Protein AF-A0A7V9R0N2-F1 (afdb_monomer_lite)

Foldseek 3Di:
DPQQFDWDDDPNDIEGDGFDDADFDAQAQLVVLLVVQLVVVCVVVVQDDPPPPPDDPNPPPSDQPPDNVSVRLSRRRSSQQSRCCRNDPHNDTDDPVRGPPCPSVPD

Secondary structure (DSSP, 8-state):
-GGG-EEEEETTEEEEEPPPP---S--TTHHHHHHHHHHHHHHHTT-S--SSS-PPP--TT-PPP-SHHHHHHHHHHHHHHHHHHHTSSSS-PPPGGGS-TT-S---

pLDDT: mean 86.99, std 13.68, range [49.41, 97.75]

Radius of gyration: 14.38 Å; chains: 1; bounding box: 29×38×33 Å

Sequence (107 aa):
RGGEGATAYAEGVRLDVPAPPTAVIDTVGAGDALMAGLLAVLFEWGLTRDPHAGGPPIRSHSRVPATAERLGTLLEAGMLVAAETVARRGANPPTLDELPQDWPDLS

Structure (mmCIF, N/CA/C/O backbone):
data_AF-A0A7V9R0N2-F1
#
_entry.id   AF-A0A7V9R0N2-F1
#
loop_
_atom_site.group_PDB
_atom_site.id
_atom_site.type_symbol
_atom_site.label_atom_id
_atom_site.label_alt_id
_atom_site.label_comp_id
_atom_site.label_asym_id
_atom_site.label_entity_id
_atom_site.label_seq_id
_atom_site.pdbx_PDB_ins_code
_atom_site.Cartn_x
_atom_site.Cartn_y
_atom_site.Cartn_z
_atom_site.occupancy
_atom_site.B_iso_or_equiv
_atom_site.auth_seq_id
_atom_site.auth_comp_id
_atom_site.auth_asym_id
_atom_site.auth_atom_id
_atom_site.pdbx_PDB_model_num
ATOM 1 N N . ARG A 1 1 ? 3.637 -8.716 3.828 1.00 86.19 1 ARG A N 1
ATOM 2 C CA . ARG A 1 1 ? 3.561 -10.185 3.650 1.00 86.19 1 ARG A CA 1
ATOM 3 C C . ARG A 1 1 ? 3.779 -10.545 2.175 1.00 86.19 1 ARG A C 1
ATOM 5 O O . ARG A 1 1 ? 3.043 -11.354 1.631 1.00 86.19 1 ARG A O 1
ATOM 12 N N . GLY A 1 2 ? 4.805 -9.971 1.526 1.00 89.62 2 GLY A N 1
ATOM 13 C CA . GLY A 1 2 ? 5.081 -10.201 0.099 1.00 89.62 2 GLY A CA 1
ATOM 14 C C . GLY A 1 2 ? 3.818 -10.170 -0.770 1.00 89.62 2 GLY A C 1
ATOM 15 O O . GLY A 1 2 ? 2.944 -9.333 -0.558 1.00 89.62 2 GLY A O 1
ATOM 16 N N . GLY A 1 3 ? 3.698 -11.142 -1.676 1.00 91.31 3 GLY A N 1
ATOM 17 C CA . GLY A 1 3 ? 2.532 -11.310 -2.550 1.00 91.31 3 GLY A CA 1
ATOM 18 C C . GLY A 1 3 ? 1.225 -11.730 -1.861 1.00 91.31 3 GLY A C 1
ATOM 19 O O . GLY A 1 3 ? 0.212 -11.837 -2.536 1.00 91.31 3 GLY A O 1
ATOM 20 N N . GLU A 1 4 ? 1.206 -11.959 -0.543 1.00 94.00 4 GLU A N 1
ATOM 21 C CA . GLU A 1 4 ? -0.042 -12.192 0.204 1.00 94.00 4 GLU A CA 1
ATOM 22 C C . GLU A 1 4 ? -0.712 -10.893 0.676 1.00 94.00 4 GLU A C 1
ATOM 24 O O . GLU A 1 4 ? -1.827 -10.932 1.192 1.00 94.00 4 GLU A O 1
ATOM 29 N N . GLY A 1 5 ? -0.032 -9.749 0.550 1.00 94.25 5 GLY A N 1
ATOM 30 C CA . GLY A 1 5 ? -0.525 -8.451 1.008 1.00 94.25 5 GLY A CA 1
ATOM 31 C C . GLY A 1 5 ? 0.116 -7.982 2.302 1.00 94.25 5 GLY A C 1
ATOM 32 O O . GLY A 1 5 ? 1.317 -8.173 2.534 1.00 94.25 5 GLY A O 1
ATOM 33 N N . ALA A 1 6 ? -0.663 -7.342 3.164 1.00 95.75 6 ALA A N 1
ATOM 34 C CA . ALA A 1 6 ? -0.177 -6.758 4.405 1.00 95.75 6 ALA A CA 1
ATOM 35 C C . ALA A 1 6 ? -1.257 -6.734 5.492 1.00 95.75 6 ALA A C 1
ATOM 37 O O . ALA A 1 6 ? -2.449 -6.861 5.227 1.00 95.75 6 ALA A O 1
ATOM 38 N N . THR A 1 7 ? -0.805 -6.600 6.737 1.00 95.81 7 THR A N 1
ATOM 39 C CA . THR A 1 7 ? -1.674 -6.552 7.912 1.00 95.81 7 THR A CA 1
ATOM 40 C C . THR A 1 7 ? -1.346 -5.297 8.707 1.00 95.81 7 THR A C 1
ATOM 42 O O . THR A 1 7 ? -0.183 -5.093 9.060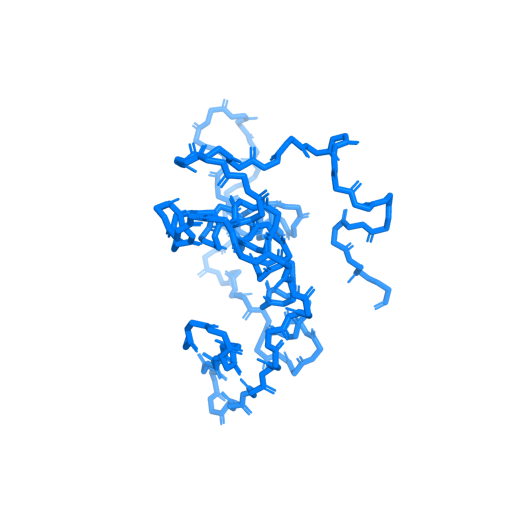 1.00 95.81 7 THR A O 1
ATOM 45 N N . ALA A 1 8 ? -2.352 -4.479 9.007 1.00 93.69 8 ALA A N 1
ATOM 46 C CA . ALA A 1 8 ? -2.236 -3.349 9.922 1.00 93.69 8 ALA A CA 1
ATOM 47 C C . ALA A 1 8 ? -2.765 -3.717 11.306 1.00 93.69 8 ALA A C 1
ATOM 49 O O . ALA A 1 8 ? -3.752 -4.444 11.445 1.00 93.69 8 ALA A O 1
ATOM 50 N N . TYR A 1 9 ? -2.114 -3.151 12.319 1.00 92.50 9 TYR A N 1
ATOM 51 C CA . TYR A 1 9 ? -2.517 -3.224 13.716 1.00 92.50 9 TYR A CA 1
ATOM 52 C C . TYR A 1 9 ? -2.508 -1.812 14.304 1.00 92.50 9 TYR A C 1
ATOM 54 O O . TYR A 1 9 ? -1.452 -1.182 14.350 1.00 92.50 9 TYR A O 1
ATOM 62 N N . ALA A 1 10 ? -3.655 -1.317 14.766 1.00 90.56 10 ALA A N 1
ATOM 63 C CA . ALA A 1 10 ? -3.744 -0.019 15.437 1.00 90.56 10 ALA A CA 1
ATOM 64 C C . ALA A 1 10 ? -4.924 0.018 16.413 1.00 90.56 10 ALA A C 1
ATOM 66 O O . ALA A 1 10 ? -6.016 -0.403 16.067 1.00 90.56 10 ALA A O 1
ATOM 67 N N . GLU A 1 11 ? -4.707 0.503 17.639 1.00 89.06 11 GLU A N 1
ATOM 68 C CA . GLU A 1 11 ? -5.748 0.677 18.676 1.00 89.06 11 GLU A CA 1
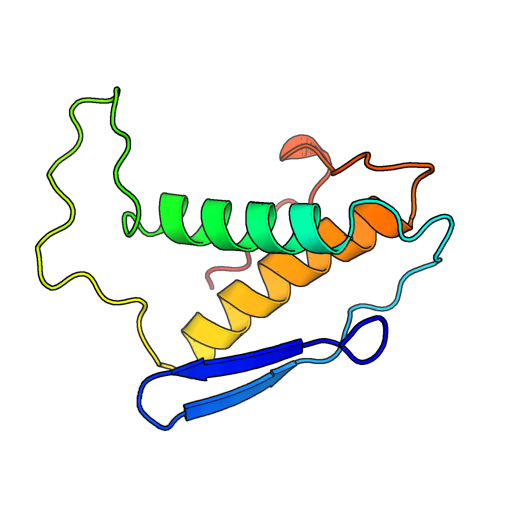ATOM 69 C C . GLU A 1 11 ? -6.708 -0.527 18.851 1.00 89.06 11 GLU A C 1
ATOM 71 O O . GLU A 1 11 ? -7.904 -0.370 19.072 1.00 89.06 11 GLU A O 1
ATOM 76 N N . GLY A 1 12 ? -6.181 -1.756 18.765 1.00 89.94 12 GLY A N 1
ATOM 77 C CA . GLY A 1 12 ? -6.967 -2.995 18.882 1.00 89.94 12 GLY A CA 1
ATOM 78 C C . GLY A 1 12 ? -7.649 -3.450 17.586 1.00 89.94 12 GLY A C 1
ATOM 79 O O . GLY A 1 12 ? -8.176 -4.560 17.537 1.00 89.94 12 GLY A O 1
ATOM 80 N N . VAL A 1 13 ? -7.587 -2.647 16.524 1.00 90.75 13 VAL A N 1
ATOM 81 C CA . VAL A 1 13 ? -8.003 -3.012 15.168 1.00 90.75 13 VAL A CA 1
ATOM 82 C C . VAL A 1 13 ? -6.902 -3.824 14.496 1.00 90.75 13 VAL A C 1
ATOM 84 O O . VAL A 1 13 ? -5.722 -3.469 14.546 1.00 90.75 13 VAL A O 1
ATOM 87 N N . ARG A 1 14 ? -7.311 -4.914 13.844 1.00 94.38 14 ARG A N 1
ATOM 88 C CA . ARG A 1 14 ? -6.504 -5.693 12.908 1.00 94.38 14 ARG A CA 1
ATOM 89 C C . ARG A 1 14 ? -7.195 -5.663 11.551 1.00 94.38 14 ARG A C 1
ATOM 91 O O . ARG A 1 14 ? -8.353 -6.061 11.463 1.00 94.38 14 ARG A O 1
ATOM 98 N N . LEU A 1 15 ? -6.470 -5.254 10.517 1.00 95.31 15 LEU A N 1
ATOM 99 C CA . LEU A 1 15 ? -6.955 -5.245 9.140 1.00 95.31 15 LEU A CA 1
ATOM 100 C C . LEU A 1 15 ? -5.976 -6.003 8.248 1.00 95.31 15 LEU A C 1
ATOM 102 O O . LEU A 1 15 ? -4.789 -5.694 8.240 1.00 95.31 15 LEU A O 1
ATOM 106 N N . ASP A 1 16 ? -6.478 -6.990 7.515 1.00 96.06 16 ASP A N 1
ATOM 107 C CA . ASP A 1 16 ? -5.729 -7.747 6.515 1.00 96.06 16 ASP A CA 1
ATOM 108 C C . ASP A 1 16 ? -6.156 -7.258 5.121 1.00 96.06 16 ASP A C 1
ATOM 110 O O . ASP A 1 16 ? -7.342 -7.304 4.802 1.00 96.06 16 ASP A O 1
ATOM 114 N N . VAL A 1 17 ? -5.207 -6.800 4.300 1.00 95.12 17 VAL A N 1
ATOM 115 C CA . VAL A 1 17 ? -5.462 -6.329 2.928 1.00 95.12 17 VAL A CA 1
ATOM 116 C C . VAL A 1 17 ? -4.619 -7.161 1.955 1.00 95.12 17 VAL A C 1
ATOM 118 O O . VAL A 1 17 ? -3.410 -7.298 2.180 1.00 95.12 17 VAL A O 1
ATOM 121 N N . PRO A 1 18 ? -5.218 -7.754 0.904 1.00 95.44 18 PRO A N 1
ATOM 122 C CA . PRO A 1 18 ? -4.482 -8.542 -0.080 1.00 95.44 18 PRO A CA 1
ATOM 123 C C . PRO A 1 18 ? -3.551 -7.660 -0.921 1.00 95.44 18 PRO A C 1
ATOM 125 O O . PRO A 1 18 ? -3.825 -6.483 -1.143 1.00 95.44 18 PRO A O 1
ATOM 128 N N . ALA A 1 19 ? -2.455 -8.237 -1.422 1.00 93.50 19 ALA A N 1
ATOM 129 C CA . ALA A 1 19 ? -1.612 -7.540 -2.389 1.00 93.50 19 ALA A CA 1
ATOM 130 C C . ALA A 1 19 ? -2.383 -7.353 -3.706 1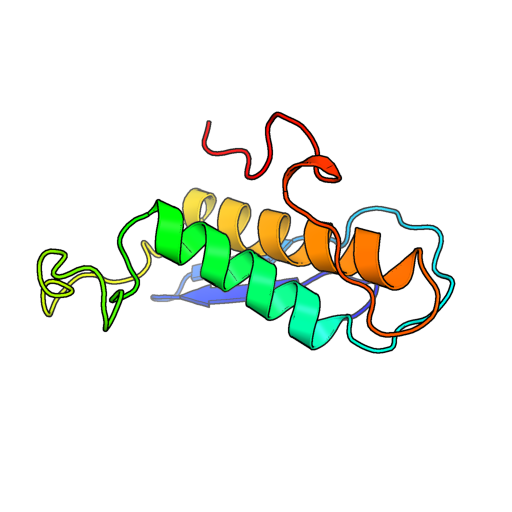.00 93.50 19 ALA A C 1
ATOM 132 O O . ALA A 1 19 ? -3.110 -8.268 -4.115 1.00 93.50 19 ALA A O 1
ATOM 133 N N . PRO A 1 20 ? -2.205 -6.220 -4.405 1.00 93.25 20 PRO A N 1
ATOM 134 C CA . PRO A 1 20 ? -2.727 -6.077 -5.754 1.00 93.25 20 PRO A CA 1
ATOM 135 C C . PRO A 1 20 ? -2.073 -7.119 -6.684 1.00 93.25 20 PRO A C 1
ATOM 137 O O . PRO A 1 20 ? -0.903 -7.469 -6.500 1.00 93.25 20 PRO A O 1
ATOM 140 N N . PRO A 1 21 ? -2.793 -7.633 -7.696 1.00 93.50 21 PRO A N 1
ATOM 141 C CA . PRO A 1 21 ? -2.195 -8.489 -8.713 1.00 93.50 21 PRO A CA 1
ATOM 142 C C . PRO A 1 21 ? -1.063 -7.754 -9.438 1.00 93.50 21 PRO A C 1
ATOM 144 O O . PRO A 1 21 ? -1.244 -6.634 -9.911 1.00 93.50 21 PRO A O 1
ATOM 147 N N . THR A 1 22 ? 0.114 -8.370 -9.542 1.00 94.31 22 THR A N 1
ATOM 148 C CA . THR A 1 22 ? 1.295 -7.719 -10.128 1.00 94.31 22 THR A CA 1
ATOM 149 C C . THR A 1 22 ? 2.152 -8.716 -10.891 1.00 94.31 22 THR A C 1
ATOM 151 O O . THR A 1 22 ? 2.429 -9.816 -10.410 1.00 94.31 22 THR A O 1
ATOM 154 N N . ALA A 1 23 ? 2.611 -8.325 -12.079 1.00 95.62 23 ALA A N 1
ATOM 155 C CA . ALA A 1 23 ? 3.614 -9.072 -12.827 1.00 95.62 23 ALA A CA 1
ATOM 156 C C . ALA A 1 23 ? 5.011 -8.783 -12.248 1.00 95.62 23 ALA A C 1
ATOM 158 O O . ALA A 1 23 ? 5.664 -7.820 -12.635 1.00 95.62 23 ALA A O 1
ATOM 159 N N . VAL A 1 24 ? 5.451 -9.602 -11.290 1.00 96.62 24 VAL A N 1
ATOM 160 C CA . VAL A 1 24 ? 6.722 -9.396 -10.575 1.00 96.62 24 VAL A CA 1
ATOM 161 C 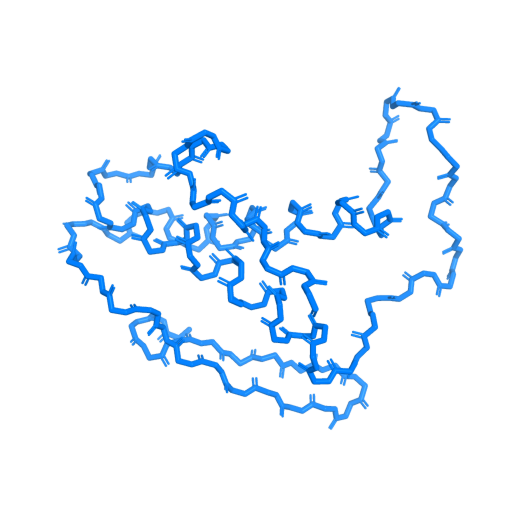C . VAL A 1 24 ? 7.927 -9.632 -11.495 1.00 96.62 24 VAL A C 1
ATOM 163 O O . VAL A 1 24 ? 8.084 -10.717 -12.057 1.00 96.62 24 VAL A O 1
ATOM 166 N N . ILE A 1 25 ? 8.799 -8.628 -11.601 1.00 97.50 25 ILE A N 1
ATOM 167 C CA . ILE A 1 25 ? 10.085 -8.659 -12.312 1.00 97.50 25 ILE A CA 1
ATOM 168 C C . ILE A 1 25 ? 11.260 -8.735 -11.326 1.00 97.50 25 ILE A C 1
ATOM 170 O O . ILE A 1 25 ? 12.176 -9.531 -11.533 1.00 97.50 25 ILE A O 1
ATOM 174 N N . ASP A 1 26 ? 11.250 -7.920 -10.270 1.00 96.25 26 ASP A N 1
ATOM 175 C CA . ASP A 1 26 ? 12.305 -7.835 -9.252 1.00 96.25 26 ASP A CA 1
ATOM 176 C C . ASP A 1 26 ? 11.683 -7.412 -7.915 1.00 96.25 26 ASP A C 1
ATOM 178 O O . ASP A 1 26 ? 10.775 -6.601 -7.894 1.00 96.25 26 ASP A O 1
ATOM 182 N N . THR A 1 27 ? 12.125 -7.947 -6.781 1.00 95.00 27 THR A N 1
ATOM 183 C CA . THR A 1 27 ? 11.561 -7.590 -5.464 1.00 95.00 27 THR A CA 1
ATOM 184 C C . THR A 1 27 ? 12.396 -6.564 -4.700 1.00 95.00 27 THR A C 1
ATOM 186 O O . THR A 1 27 ? 12.038 -6.179 -3.584 1.00 95.00 27 THR A O 1
ATOM 189 N N . VAL A 1 28 ? 13.543 -6.156 -5.246 1.00 97.31 28 VAL A N 1
ATOM 190 C CA . VAL A 1 28 ? 14.442 -5.195 -4.601 1.00 97.31 28 VAL A CA 1
ATOM 191 C C . VAL A 1 28 ? 13.733 -3.850 -4.412 1.00 97.31 28 VAL A C 1
ATOM 193 O O . VAL A 1 28 ? 13.175 -3.286 -5.343 1.00 97.31 28 VAL A O 1
ATOM 196 N N . GLY A 1 29 ? 13.754 -3.328 -3.183 1.00 95.75 29 GLY A N 1
ATOM 197 C CA . GLY A 1 29 ? 13.143 -2.038 -2.842 1.00 95.75 29 GLY A CA 1
ATOM 198 C C . GLY A 1 29 ? 11.635 -2.072 -2.572 1.00 95.75 29 GLY A C 1
ATOM 199 O O . GLY A 1 29 ? 11.081 -1.043 -2.204 1.00 95.75 29 GLY A O 1
ATOM 200 N N . ALA A 1 30 ? 10.962 -3.227 -2.666 1.00 96.00 30 ALA A N 1
ATOM 201 C CA . ALA A 1 30 ? 9.513 -3.325 -2.433 1.00 96.00 30 ALA A CA 1
ATOM 202 C C . ALA A 1 30 ? 9.082 -2.822 -1.042 1.00 96.00 30 ALA A C 1
ATOM 204 O O . ALA A 1 30 ? 8.052 -2.169 -0.896 1.00 96.00 30 ALA A O 1
ATOM 205 N N . GLY A 1 31 ? 9.875 -3.129 -0.010 1.00 95.56 31 GLY A N 1
ATOM 206 C CA . GLY A 1 31 ? 9.610 -2.681 1.359 1.00 95.56 31 GLY A CA 1
ATOM 207 C C . GLY A 1 31 ? 9.781 -1.172 1.529 1.00 95.56 31 GLY A C 1
ATOM 208 O O . GLY A 1 31 ? 8.939 -0.532 2.153 1.00 95.56 31 GLY A O 1
ATOM 209 N N . ASP A 1 32 ? 10.827 -0.599 0.932 1.00 96.94 32 ASP A N 1
ATOM 210 C CA . ASP A 1 32 ? 11.081 0.844 0.977 1.00 96.94 32 ASP A CA 1
ATOM 211 C C . ASP A 1 32 ? 10.008 1.616 0.205 1.00 96.94 32 ASP A C 1
ATOM 213 O O . ASP A 1 32 ? 9.505 2.623 0.692 1.00 96.94 32 ASP A O 1
ATOM 217 N N . ALA A 1 33 ? 9.591 1.094 -0.950 1.00 97.06 33 ALA A N 1
ATOM 218 C CA . ALA A 1 33 ? 8.483 1.615 -1.739 1.00 97.06 33 ALA A CA 1
ATOM 219 C C . ALA A 1 33 ? 7.153 1.579 -0.970 1.00 97.06 33 ALA A C 1
ATOM 221 O O . ALA A 1 33 ? 6.428 2.573 -0.942 1.00 97.06 33 ALA A O 1
ATOM 222 N N . LEU A 1 34 ? 6.866 0.471 -0.275 1.0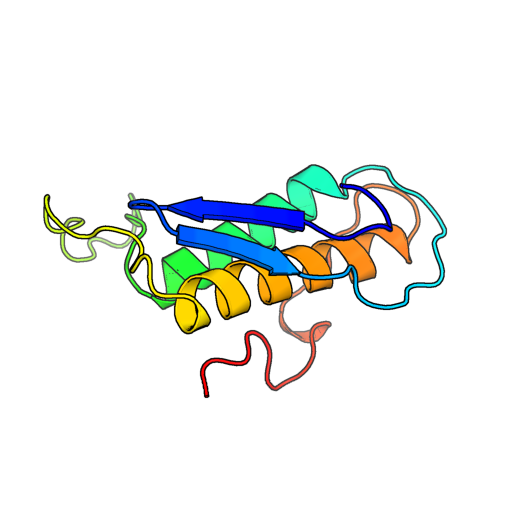0 96.75 34 LEU A N 1
ATOM 223 C CA . LEU A 1 34 ? 5.695 0.362 0.596 1.00 96.75 34 LEU A CA 1
ATOM 224 C C . LEU A 1 34 ? 5.714 1.424 1.698 1.00 96.75 34 LEU A C 1
ATOM 226 O O . LEU A 1 34 ? 4.711 2.098 1.931 1.00 96.75 34 LEU A O 1
ATOM 230 N N . MET A 1 35 ? 6.858 1.593 2.366 1.00 95.19 35 MET A N 1
ATOM 231 C CA . MET A 1 35 ? 7.022 2.614 3.400 1.00 95.19 35 MET A CA 1
ATOM 232 C C . MET A 1 35 ? 6.896 4.031 2.831 1.00 95.19 35 MET A C 1
ATOM 234 O O . MET A 1 35 ? 6.249 4.869 3.453 1.00 95.19 35 MET A O 1
ATOM 238 N N . ALA A 1 36 ? 7.462 4.299 1.654 1.00 94.56 36 ALA A N 1
ATOM 239 C CA . ALA A 1 36 ? 7.364 5.595 0.991 1.00 94.56 36 ALA A CA 1
ATOM 240 C C . ALA A 1 36 ? 5.909 5.947 0.650 1.00 94.56 36 ALA A C 1
ATOM 242 O O . ALA A 1 36 ? 5.471 7.051 0.963 1.00 94.56 36 ALA A O 1
ATOM 243 N N . GLY A 1 37 ? 5.139 5.000 0.101 1.00 94.81 37 GLY A N 1
ATOM 244 C CA . GLY A 1 37 ? 3.713 5.196 -0.170 1.00 94.81 37 GLY A CA 1
ATOM 245 C C . GLY A 1 37 ? 2.902 5.463 1.101 1.00 94.81 37 GLY A C 1
ATOM 246 O O . GLY A 1 37 ? 2.122 6.411 1.142 1.00 94.81 37 GLY A O 1
ATOM 247 N N . LEU A 1 38 ? 3.146 4.706 2.179 1.00 93.56 38 LEU A N 1
ATOM 248 C CA . LEU A 1 38 ? 2.517 4.957 3.484 1.00 93.56 38 LEU A CA 1
ATOM 249 C C . LEU A 1 38 ? 2.821 6.365 4.011 1.00 93.56 38 LEU A C 1
ATOM 251 O O . LEU A 1 38 ? 1.920 7.075 4.457 1.00 93.56 38 LEU A O 1
ATOM 255 N N . LEU A 1 39 ? 4.091 6.773 3.969 1.00 90.50 39 LEU A N 1
ATOM 256 C CA . LEU A 1 39 ? 4.519 8.087 4.440 1.00 90.50 39 LEU A CA 1
ATOM 257 C C . LEU A 1 39 ? 3.949 9.218 3.584 1.00 90.50 39 LEU A C 1
ATOM 259 O O . LEU A 1 39 ? 3.581 10.244 4.147 1.00 90.50 39 LEU A O 1
ATOM 263 N N . ALA A 1 40 ? 3.829 9.027 2.268 1.00 90.25 40 ALA A N 1
ATOM 264 C CA . ALA A 1 40 ? 3.203 9.995 1.374 1.00 90.25 40 ALA A CA 1
ATOM 265 C C . ALA A 1 40 ? 1.741 10.250 1.768 1.00 90.25 40 ALA A C 1
ATOM 267 O O . ALA A 1 40 ? 1.350 11.397 1.955 1.00 90.25 40 ALA A O 1
ATOM 268 N N . VAL A 1 41 ? 0.953 9.200 2.022 1.00 90.81 41 VAL A N 1
ATOM 269 C CA . VAL A 1 41 ? -0.441 9.364 2.478 1.00 90.81 41 VAL A CA 1
ATOM 270 C C . VAL A 1 41 ? -0.519 10.036 3.852 1.00 90.81 41 VAL A C 1
ATOM 272 O O . VAL A 1 41 ? -1.348 10.918 4.070 1.00 90.81 41 VAL A O 1
ATOM 275 N N . LEU A 1 42 ? 0.357 9.667 4.793 1.00 87.75 42 LEU A N 1
ATOM 276 C CA . LEU A 1 42 ? 0.415 10.334 6.099 1.00 87.75 42 LEU A CA 1
ATOM 277 C C . LEU A 1 42 ? 0.802 11.815 5.979 1.00 87.75 42 LEU A C 1
ATOM 279 O O . LEU A 1 42 ? 0.329 12.633 6.773 1.00 87.75 42 LEU A O 1
ATOM 283 N N . PHE A 1 43 ? 1.645 12.155 5.005 1.00 84.00 43 PHE A N 1
ATOM 284 C CA . PHE A 1 43 ? 2.009 13.529 4.687 1.00 84.00 43 PHE A CA 1
ATOM 285 C C . PHE A 1 43 ? 0.814 14.310 4.140 1.00 84.00 43 PHE A C 1
ATOM 287 O O . PHE A 1 43 ? 0.501 15.369 4.683 1.00 84.00 43 PHE A O 1
ATOM 294 N N . GLU A 1 44 ? 0.077 13.748 3.179 1.00 82.81 44 GLU A N 1
ATOM 295 C CA . GLU A 1 44 ? -1.166 14.333 2.649 1.00 82.81 44 GLU A CA 1
ATOM 296 C C . GLU A 1 44 ? -2.238 14.523 3.736 1.00 82.81 44 GLU A C 1
ATOM 298 O O . GLU A 1 44 ? -2.988 15.497 3.737 1.00 82.81 44 GLU A O 1
ATOM 303 N N . TRP A 1 45 ? -2.287 13.636 4.734 1.00 84.38 45 TRP A N 1
ATOM 304 C CA . TRP A 1 45 ? -3.186 13.776 5.887 1.00 84.38 45 TRP A CA 1
ATOM 305 C C . TRP A 1 45 ? -2.699 14.773 6.946 1.00 84.38 45 TRP A C 1
ATOM 307 O O . TRP A 1 45 ? -3.363 14.959 7.969 1.00 84.38 45 TRP A O 1
ATOM 317 N N . GLY A 1 46 ? -1.542 15.408 6.743 1.00 79.44 46 GLY A N 1
ATOM 318 C CA . GLY A 1 46 ? -0.953 16.346 7.698 1.00 79.44 46 GLY A CA 1
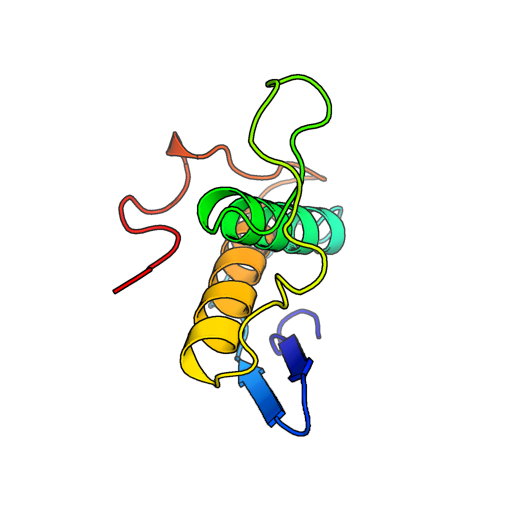ATOM 319 C C . GLY A 1 46 ? -0.506 15.685 9.008 1.00 79.44 46 GLY A C 1
ATOM 320 O O . GLY A 1 46 ? -0.430 16.347 10.044 1.00 79.44 46 GLY A O 1
ATOM 321 N N . LEU A 1 47 ? -0.234 14.376 8.986 1.00 80.00 47 LEU A N 1
ATOM 322 C CA . LEU A 1 47 ? 0.190 13.592 10.151 1.00 80.00 47 LEU A CA 1
ATOM 323 C C . LEU A 1 47 ? 1.714 13.481 10.277 1.00 80.00 47 LEU A C 1
ATOM 325 O O . LEU A 1 47 ? 2.217 12.971 11.279 1.00 80.00 47 LEU A O 1
ATOM 329 N N . THR A 1 48 ? 2.459 13.988 9.297 1.00 72.12 48 THR A N 1
ATOM 330 C CA . THR A 1 48 ? 3.920 14.098 9.347 1.00 72.12 48 THR A CA 1
ATOM 331 C C . THR A 1 48 ? 4.358 15.554 9.471 1.00 72.12 48 THR A C 1
ATOM 333 O O . THR A 1 48 ? 3.707 16.460 8.957 1.00 72.12 48 THR A O 1
ATOM 336 N N . ARG A 1 49 ? 5.498 15.792 10.124 1.00 67.38 49 ARG A N 1
ATOM 337 C CA . ARG A 1 49 ? 6.120 17.114 10.195 1.00 67.38 49 ARG A CA 1
ATOM 338 C C . ARG A 1 49 ? 6.969 17.294 8.950 1.00 67.38 49 ARG A C 1
ATOM 340 O O . ARG A 1 49 ? 7.906 16.522 8.771 1.00 67.38 49 ARG A O 1
ATOM 347 N N . ASP A 1 50 ? 6.735 18.352 8.187 1.00 61.78 50 ASP A N 1
ATOM 348 C CA . ASP A 1 50 ? 7.789 18.882 7.332 1.00 61.78 50 ASP A CA 1
ATOM 349 C C . ASP A 1 50 ? 8.770 19.676 8.221 1.00 61.78 50 ASP A C 1
ATOM 351 O O . ASP A 1 50 ? 8.390 20.696 8.811 1.00 61.78 50 ASP A O 1
ATOM 355 N N . PRO A 1 51 ? 10.017 19.208 8.411 1.00 55.53 51 PRO A N 1
ATOM 356 C CA . PRO A 1 51 ? 10.995 19.907 9.233 1.00 55.53 51 PRO A CA 1
ATOM 357 C C . PRO A 1 51 ? 11.451 21.251 8.640 1.00 55.53 51 PRO A C 1
ATOM 359 O O . PRO A 1 51 ? 12.039 22.043 9.378 1.00 55.53 51 PRO A O 1
ATOM 362 N N . HIS A 1 52 ? 11.180 21.508 7.357 1.00 59.06 52 HIS A N 1
ATOM 363 C CA . HIS A 1 52 ? 11.663 22.647 6.582 1.00 59.06 52 HIS A CA 1
ATOM 364 C C . HIS A 1 52 ? 10.555 23.593 6.088 1.00 59.06 52 HIS A C 1
ATOM 366 O O . HIS A 1 52 ? 10.837 24.775 5.908 1.00 59.06 52 HIS A O 1
ATOM 372 N N . ALA A 1 53 ? 9.305 23.145 5.926 1.00 59.84 53 ALA A N 1
ATOM 373 C CA . ALA A 1 53 ? 8.229 23.989 5.379 1.00 59.84 53 ALA A CA 1
ATOM 374 C C . ALA A 1 53 ? 7.559 24.953 6.376 1.00 59.84 53 ALA A C 1
ATOM 376 O O . ALA A 1 53 ? 6.610 25.643 6.011 1.00 59.84 53 ALA A O 1
ATOM 377 N N . GLY A 1 54 ? 7.997 25.020 7.639 1.00 52.78 54 GLY A N 1
ATOM 378 C CA . GLY A 1 54 ? 7.381 25.921 8.627 1.00 52.78 54 GLY A CA 1
ATOM 379 C C . GLY A 1 54 ? 5.887 25.652 8.874 1.00 52.78 54 GLY A C 1
ATOM 380 O O . GLY A 1 54 ? 5.190 26.510 9.416 1.00 52.78 54 GLY A O 1
ATOM 381 N N . GLY A 1 55 ? 5.395 24.474 8.471 1.00 54.06 55 GLY A N 1
ATOM 382 C CA . GLY A 1 55 ? 4.027 24.034 8.708 1.00 54.06 55 GLY A CA 1
ATOM 383 C C . GLY A 1 55 ? 3.719 23.939 10.207 1.00 54.06 55 GLY A C 1
ATOM 384 O O . GLY A 1 55 ? 4.641 23.850 11.029 1.00 54.06 55 GLY A O 1
ATOM 385 N N . PRO A 1 56 ? 2.431 23.976 10.596 1.00 50.12 56 PRO A N 1
ATOM 386 C CA . PRO A 1 56 ? 2.052 23.867 11.997 1.00 50.12 56 PRO A CA 1
ATOM 387 C C . PRO A 1 56 ? 2.651 22.585 12.600 1.00 50.12 56 PRO A C 1
ATOM 389 O O . PRO A 1 56 ? 2.729 21.564 11.913 1.00 50.12 56 PRO A O 1
ATOM 392 N N . PRO A 1 57 ? 3.098 22.611 13.870 1.00 55.22 57 PRO A N 1
ATOM 393 C CA . PRO A 1 57 ? 3.637 21.420 14.511 1.00 55.22 57 PRO A CA 1
ATOM 394 C C . PRO A 1 57 ? 2.612 20.286 14.424 1.00 55.22 57 PRO A C 1
ATOM 396 O O . PRO A 1 57 ? 1.413 20.545 14.569 1.00 55.22 57 PRO A O 1
ATOM 399 N N . ILE A 1 58 ? 3.081 19.038 14.256 1.00 57.56 58 ILE A N 1
ATOM 400 C CA . ILE A 1 58 ? 2.268 17.853 14.565 1.00 57.56 58 ILE A CA 1
ATOM 401 C C . ILE A 1 58 ? 1.623 18.155 15.916 1.00 57.56 58 ILE A C 1
ATOM 403 O O . ILE A 1 58 ? 2.333 18.320 16.915 1.00 57.56 58 ILE A O 1
ATOM 407 N N . ARG A 1 59 ? 0.289 18.302 15.964 1.00 54.53 59 ARG A N 1
ATOM 408 C CA . ARG A 1 59 ? -0.384 18.443 17.259 1.00 54.53 59 ARG A CA 1
ATOM 409 C C . ARG A 1 59 ? 0.030 17.201 18.026 1.00 54.53 59 ARG A C 1
ATOM 411 O O . ARG A 1 59 ? -0.077 16.117 17.463 1.00 54.53 59 ARG A O 1
ATOM 418 N N . SER A 1 60 ? 0.495 17.332 19.264 1.00 49.41 60 SER A N 1
ATOM 419 C CA . SER A 1 60 ? 1.033 16.222 20.075 1.00 49.41 60 SER A CA 1
ATOM 420 C C . SER A 1 60 ? 0.076 15.025 20.263 1.00 49.41 60 SER A C 1
ATOM 422 O O . SER A 1 60 ? 0.448 14.027 20.869 1.00 49.41 60 SER A O 1
ATOM 424 N N . HIS A 1 61 ? -1.138 15.117 19.712 1.00 52.22 61 HIS A N 1
ATOM 425 C CA . HIS A 1 61 ? -2.208 14.128 19.703 1.00 52.22 61 HIS A CA 1
ATOM 426 C C . HIS A 1 61 ? -2.643 13.695 18.284 1.00 52.22 61 HIS A C 1
ATOM 428 O O . HIS A 1 61 ? -3.672 13.040 18.152 1.00 52.22 61 HIS A O 1
ATOM 434 N N . SER A 1 62 ? -1.914 14.059 17.221 1.00 60.81 62 SER A N 1
ATOM 435 C CA . SER A 1 62 ? -2.234 13.640 15.845 1.00 60.81 62 SER A CA 1
ATOM 436 C C . SER A 1 62 ? -1.822 12.183 15.688 1.00 60.81 62 SER A C 1
ATOM 438 O O . SER A 1 62 ? -0.679 11.868 15.367 1.00 60.81 62 SER A O 1
ATOM 440 N N . ARG A 1 63 ? -2.736 11.284 16.033 1.00 69.12 63 ARG A N 1
ATOM 441 C CA . ARG A 1 63 ? -2.576 9.854 15.799 1.00 69.12 63 ARG A CA 1
ATOM 442 C C . ARG A 1 63 ? -3.062 9.535 14.399 1.00 69.12 63 ARG A C 1
ATOM 444 O O . ARG A 1 63 ? -4.005 10.158 13.915 1.00 69.12 63 ARG A O 1
ATOM 451 N N . VAL A 1 64 ? -2.443 8.534 13.783 1.00 72.06 64 VAL A N 1
ATOM 452 C CA . VAL A 1 64 ? -3.044 7.866 12.629 1.00 72.06 64 VAL A CA 1
ATOM 453 C C . VAL A 1 64 ? -4.430 7.384 13.059 1.00 72.06 64 VAL A C 1
ATOM 455 O O . VAL A 1 64 ? -4.507 6.656 14.053 1.00 72.06 64 VAL A O 1
ATOM 458 N N . PRO A 1 65 ? -5.517 7.805 12.389 1.00 73.00 65 PRO A N 1
ATOM 459 C CA . PRO A 1 65 ? -6.840 7.304 12.713 1.00 73.00 65 PRO A CA 1
ATOM 460 C C . PRO A 1 65 ? -6.844 5.780 12.582 1.00 73.00 65 PRO A C 1
ATOM 462 O O . PRO A 1 65 ? -6.529 5.246 11.522 1.00 73.00 65 PRO A O 1
ATOM 465 N N . ALA A 1 66 ? -7.193 5.081 13.659 1.00 81.69 66 ALA A N 1
ATOM 466 C CA . ALA A 1 66 ? -7.181 3.621 13.702 1.00 81.69 66 ALA A CA 1
ATOM 467 C C . ALA A 1 66 ? -8.464 2.989 13.132 1.00 81.69 66 ALA A C 1
ATOM 469 O O . ALA A 1 66 ? -8.780 1.845 13.451 1.00 81.69 66 ALA A O 1
ATOM 470 N N . THR A 1 67 ? -9.231 3.720 12.317 1.00 90.00 67 THR A N 1
ATOM 471 C CA . THR A 1 67 ? -10.428 3.158 11.679 1.00 90.00 67 THR A CA 1
ATOM 472 C C . THR A 1 67 ? -10.021 2.195 10.567 1.00 90.00 67 THR A C 1
ATOM 474 O O . THR A 1 67 ? -8.966 2.358 9.951 1.00 90.00 67 THR A O 1
ATOM 477 N N . ALA A 1 68 ? -10.849 1.182 10.306 1.00 90.75 68 ALA A N 1
ATOM 478 C CA . ALA A 1 68 ? -10.565 0.193 9.270 1.00 90.75 68 ALA A CA 1
ATOM 479 C C . ALA A 1 68 ? -10.406 0.852 7.891 1.00 90.75 68 ALA A C 1
ATOM 481 O O . ALA A 1 68 ? -9.513 0.481 7.142 1.00 90.75 68 ALA A O 1
ATOM 482 N N . GLU A 1 69 ? -11.201 1.879 7.598 1.00 91.12 69 GLU A N 1
ATOM 483 C CA . GLU A 1 69 ? -11.151 2.631 6.344 1.00 91.12 69 GLU A CA 1
ATOM 484 C C . GLU A 1 69 ? -9.797 3.330 6.181 1.00 91.12 69 GLU A C 1
ATOM 486 O O . GLU A 1 69 ? -9.105 3.133 5.190 1.00 91.12 69 GLU A O 1
ATOM 491 N N . ARG A 1 70 ? -9.350 4.077 7.200 1.00 91.19 70 ARG A N 1
ATOM 492 C CA . ARG A 1 70 ? -8.081 4.821 7.146 1.00 91.19 70 ARG A CA 1
ATOM 493 C C . ARG A 1 70 ? -6.871 3.888 7.116 1.00 91.19 70 ARG A C 1
ATOM 495 O O . ARG A 1 70 ? -5.910 4.140 6.394 1.00 91.19 70 ARG A O 1
ATOM 502 N N . LEU A 1 71 ? -6.905 2.795 7.873 1.00 92.81 71 LEU A N 1
ATOM 503 C CA . LEU A 1 71 ? -5.855 1.777 7.805 1.00 92.81 71 LEU A CA 1
ATOM 504 C C . LEU A 1 71 ? -5.836 1.075 6.440 1.00 92.81 71 LEU A C 1
ATOM 506 O O . LEU A 1 71 ? -4.752 0.765 5.948 1.00 92.81 71 LEU A O 1
ATOM 510 N N . GLY A 1 72 ? -7.009 0.860 5.839 1.00 94.19 72 GLY A N 1
ATOM 511 C CA . GLY A 1 72 ? -7.178 0.314 4.495 1.00 94.19 72 GLY A CA 1
ATOM 512 C C . GLY A 1 72 ? -6.518 1.203 3.453 1.00 94.19 72 GLY A C 1
ATOM 513 O O . GLY A 1 72 ? -5.563 0.765 2.819 1.00 94.19 72 GLY A O 1
ATOM 514 N N . THR A 1 73 ? -6.911 2.478 3.386 1.00 93.56 73 THR A N 1
ATOM 515 C CA . THR A 1 73 ? -6.327 3.460 2.462 1.00 93.56 73 THR A CA 1
ATOM 516 C C . THR A 1 73 ? -4.803 3.534 2.579 1.00 93.56 73 THR A C 1
ATOM 518 O O . THR A 1 73 ? -4.102 3.558 1.570 1.00 93.56 73 THR A O 1
ATOM 521 N N . LEU A 1 74 ? -4.257 3.531 3.804 1.00 93.50 74 LEU A N 1
ATOM 522 C CA . LEU A 1 74 ? -2.807 3.527 4.017 1.00 93.50 74 LEU A CA 1
ATOM 523 C C . LEU A 1 74 ? -2.147 2.278 3.420 1.00 93.50 74 LEU A C 1
ATOM 525 O O . LEU A 1 74 ? -1.194 2.383 2.645 1.00 93.50 74 LEU A O 1
ATOM 529 N N . LEU A 1 75 ? -2.641 1.096 3.793 1.00 95.12 75 LEU A N 1
ATOM 530 C CA . LEU A 1 75 ? -2.093 -0.178 3.331 1.00 95.12 75 LEU A CA 1
ATOM 531 C C . LEU A 1 75 ? -2.180 -0.317 1.813 1.00 95.12 75 LEU A C 1
ATOM 533 O O . LEU A 1 75 ? -1.196 -0.706 1.189 1.00 95.12 75 LEU A O 1
ATOM 537 N N . GLU A 1 76 ? -3.330 0.003 1.228 1.00 95.50 76 GLU A N 1
ATOM 538 C CA . GLU A 1 76 ? -3.571 -0.068 -0.213 1.00 95.50 76 GLU A CA 1
ATOM 539 C C . GLU A 1 76 ? -2.644 0.881 -0.969 1.00 95.50 76 GLU A C 1
ATOM 541 O O . GLU A 1 76 ? -1.975 0.459 -1.915 1.00 95.50 76 GLU A O 1
ATOM 546 N N . ALA A 1 77 ? -2.502 2.122 -0.494 1.00 95.75 77 ALA A N 1
ATOM 547 C CA . ALA A 1 77 ? -1.616 3.094 -1.113 1.00 95.75 77 ALA A CA 1
ATOM 548 C C . ALA A 1 77 ? -0.153 2.633 -1.102 1.00 95.75 77 ALA A C 1
ATOM 550 O O . ALA A 1 77 ? 0.503 2.647 -2.144 1.00 95.75 77 ALA A O 1
ATOM 551 N N . GLY A 1 78 ? 0.351 2.172 0.049 1.00 96.69 78 GLY A N 1
ATOM 552 C CA . GLY A 1 78 ? 1.710 1.638 0.161 1.00 96.69 78 GLY A CA 1
ATOM 553 C C . GLY A 1 78 ? 1.927 0.391 -0.699 1.00 96.69 78 GLY A C 1
ATOM 554 O O . GLY A 1 78 ? 2.944 0.267 -1.383 1.00 96.69 78 GLY A O 1
ATOM 555 N N . MET A 1 79 ? 0.965 -0.531 -0.713 1.00 96.88 79 MET A N 1
ATOM 556 C CA . MET A 1 79 ? 1.066 -1.743 -1.525 1.00 96.88 79 MET A CA 1
ATOM 557 C C . MET A 1 79 ? 1.041 -1.456 -3.023 1.00 96.88 79 MET A C 1
ATOM 559 O O . MET A 1 79 ? 1.731 -2.160 -3.754 1.00 96.88 79 MET A O 1
ATOM 563 N N . LEU A 1 80 ? 0.323 -0.430 -3.483 1.00 96.56 80 LEU A N 1
ATOM 564 C CA . LEU A 1 80 ? 0.336 -0.051 -4.894 1.00 96.56 80 LEU A CA 1
ATOM 565 C C . LEU A 1 80 ? 1.708 0.478 -5.335 1.00 96.56 80 LEU A C 1
ATOM 567 O O . LEU A 1 80 ? 2.223 0.061 -6.368 1.00 96.56 80 LEU A O 1
ATOM 571 N N . VAL A 1 81 ? 2.357 1.315 -4.520 1.00 97.75 81 VAL A N 1
ATOM 572 C CA . VAL A 1 81 ? 3.724 1.793 -4.808 1.00 97.75 81 VAL A CA 1
ATOM 573 C C . VAL A 1 81 ? 4.712 0.620 -4.831 1.00 97.75 81 VAL A C 1
ATOM 575 O O . VAL A 1 81 ? 5.580 0.539 -5.705 1.00 97.75 81 VAL A O 1
ATOM 578 N N . ALA A 1 82 ? 4.564 -0.336 -3.907 1.00 97.50 82 ALA A N 1
ATOM 579 C CA . ALA A 1 82 ? 5.372 -1.553 -3.892 1.00 97.50 82 ALA A CA 1
ATOM 580 C C . ALA A 1 82 ? 5.120 -2.438 -5.122 1.00 97.50 82 ALA A C 1
ATOM 582 O O . ALA A 1 82 ? 6.074 -2.958 -5.693 1.00 97.50 82 ALA A O 1
ATOM 583 N N . ALA A 1 83 ? 3.866 -2.580 -5.548 1.00 96.88 83 ALA A N 1
ATOM 584 C CA . ALA A 1 83 ? 3.474 -3.322 -6.741 1.00 96.88 83 ALA A CA 1
ATOM 585 C C . ALA A 1 83 ? 4.120 -2.749 -8.009 1.00 96.88 83 ALA A C 1
ATOM 587 O O . ALA A 1 83 ? 4.779 -3.470 -8.756 1.00 96.88 83 ALA A O 1
ATOM 588 N N . GLU A 1 84 ? 4.028 -1.435 -8.199 1.00 97.06 84 GLU A N 1
ATOM 589 C CA . GLU A 1 84 ? 4.679 -0.745 -9.314 1.00 97.06 84 GLU A CA 1
ATOM 590 C C . GLU A 1 84 ? 6.203 -0.898 -9.283 1.00 97.06 84 GLU A C 1
ATOM 592 O O . GLU A 1 84 ? 6.834 -1.102 -10.321 1.00 97.06 84 GLU A O 1
ATOM 597 N N . THR A 1 85 ? 6.799 -0.871 -8.088 1.00 97.62 85 THR A N 1
ATOM 598 C CA . THR A 1 85 ? 8.242 -1.089 -7.914 1.00 97.62 85 THR A CA 1
ATOM 599 C C . THR A 1 85 ? 8.638 -2.496 -8.338 1.00 97.62 85 THR A C 1
ATOM 601 O O . THR A 1 85 ? 9.586 -2.660 -9.104 1.00 97.62 85 THR A O 1
ATOM 604 N N . VAL A 1 86 ? 7.905 -3.521 -7.884 1.00 97.69 86 VAL A N 1
ATOM 605 C CA . VAL A 1 86 ? 8.278 -4.905 -8.197 1.00 97.69 86 VAL A CA 1
ATOM 606 C C . VAL A 1 86 ? 7.994 -5.308 -9.639 1.00 97.69 86 VAL A C 1
ATOM 608 O O . VAL A 1 86 ? 8.534 -6.304 -10.120 1.00 97.69 86 VAL A O 1
ATOM 611 N N . ALA A 1 87 ? 7.181 -4.530 -10.355 1.00 97.06 87 ALA A N 1
ATOM 612 C CA . ALA A 1 87 ? 6.963 -4.661 -11.792 1.00 97.06 87 ALA A CA 1
ATOM 613 C C . ALA A 1 87 ? 8.111 -4.069 -12.638 1.00 97.06 87 ALA A C 1
ATOM 615 O O . ALA A 1 87 ? 8.038 -4.072 -13.868 1.00 97.06 87 ALA A O 1
ATOM 616 N N . ARG A 1 88 ? 9.180 -3.560 -12.010 1.00 96.81 88 ARG A N 1
ATOM 617 C CA . ARG A 1 88 ? 10.344 -2.930 -12.652 1.00 96.81 88 ARG A CA 1
ATOM 618 C C . ARG A 1 88 ? 11.631 -3.604 -12.164 1.00 96.81 88 ARG A C 1
ATOM 620 O O . ARG A 1 88 ? 11.623 -4.381 -11.220 1.00 96.81 88 ARG A O 1
ATOM 627 N N . ARG A 1 89 ? 12.756 -3.362 -12.844 1.00 96.38 89 ARG A N 1
ATOM 628 C CA . ARG A 1 89 ? 14.068 -3.881 -12.410 1.00 96.38 89 ARG A CA 1
ATOM 629 C C . ARG A 1 89 ? 14.677 -2.972 -11.341 1.00 96.38 89 ARG A C 1
ATOM 631 O O . ARG A 1 89 ? 14.752 -1.764 -11.561 1.00 96.38 89 ARG A O 1
ATOM 638 N N . GLY A 1 90 ? 15.210 -3.565 -10.272 1.00 95.44 90 GLY A N 1
ATOM 639 C CA . GLY A 1 90 ? 15.840 -2.855 -9.159 1.00 95.44 90 GLY A CA 1
ATOM 640 C C . GLY A 1 90 ? 14.866 -2.038 -8.301 1.00 95.44 90 GLY A C 1
ATOM 641 O O . GLY A 1 90 ? 13.657 -2.053 -8.512 1.00 95.44 90 GLY A O 1
ATOM 642 N N . ALA A 1 91 ? 15.416 -1.283 -7.344 1.00 95.50 91 ALA A N 1
ATOM 643 C CA . ALA A 1 91 ? 14.656 -0.349 -6.511 1.00 95.50 91 ALA A CA 1
ATOM 644 C C . ALA A 1 91 ? 14.271 0.907 -7.314 1.00 95.50 91 ALA A C 1
ATOM 646 O O . ALA A 1 91 ? 14.930 1.942 -7.219 1.00 95.50 91 ALA A O 1
ATOM 647 N N . ASN A 1 92 ? 13.228 0.787 -8.135 1.00 96.00 92 ASN A N 1
ATOM 648 C CA . ASN A 1 92 ? 12.734 1.845 -9.013 1.00 96.00 92 ASN A CA 1
ATOM 649 C C . ASN A 1 92 ? 11.257 2.171 -8.708 1.00 96.00 92 ASN A C 1
ATOM 651 O O . ASN A 1 92 ? 10.377 1.715 -9.443 1.00 96.00 92 ASN A O 1
ATOM 655 N N . PRO A 1 93 ? 10.968 2.892 -7.607 1.00 95.00 93 PRO A N 1
ATOM 656 C CA . PRO A 1 93 ? 9.599 3.249 -7.247 1.00 95.00 93 PRO A CA 1
ATOM 657 C C . PRO A 1 93 ? 8.971 4.214 -8.261 1.00 95.00 93 PRO A C 1
ATOM 659 O O . PRO A 1 93 ? 9.698 4.985 -8.894 1.00 95.00 93 PRO A O 1
ATOM 662 N N . PRO A 1 94 ? 7.634 4.190 -8.421 1.00 96.69 94 PRO A N 1
ATOM 663 C CA . PRO A 1 94 ? 6.946 5.105 -9.318 1.00 96.69 94 PRO A CA 1
ATOM 664 C C . PRO A 1 94 ? 7.027 6.556 -8.834 1.00 96.69 94 PRO A C 1
ATOM 666 O O . PRO A 1 94 ? 7.100 6.828 -7.632 1.00 96.69 94 PRO A O 1
ATOM 669 N N . THR A 1 95 ? 6.963 7.497 -9.775 1.00 94.69 95 THR A N 1
ATOM 670 C CA . THR A 1 95 ? 6.630 8.895 -9.463 1.00 94.69 95 THR A CA 1
ATOM 671 C C . THR A 1 95 ? 5.119 9.054 -9.255 1.00 94.69 95 THR A C 1
ATOM 673 O O . THR A 1 95 ? 4.343 8.155 -9.574 1.00 94.69 95 THR A O 1
ATOM 676 N N . LEU A 1 96 ? 4.677 10.211 -8.746 1.00 91.25 96 LEU A N 1
ATOM 677 C CA . LEU A 1 96 ? 3.243 10.499 -8.595 1.00 91.25 96 LEU A CA 1
ATOM 678 C C . LEU A 1 96 ? 2.489 10.451 -9.934 1.00 91.25 96 LEU A C 1
ATOM 680 O O . LEU A 1 96 ? 1.384 9.927 -9.982 1.00 91.25 96 LEU A O 1
ATOM 684 N N . ASP A 1 97 ? 3.102 10.928 -11.021 1.00 94.88 97 ASP A N 1
ATOM 685 C CA . ASP A 1 97 ? 2.491 10.925 -12.360 1.00 94.88 97 ASP A CA 1
ATOM 686 C C . ASP A 1 97 ? 2.375 9.514 -12.968 1.00 94.88 97 ASP A C 1
ATOM 688 O O . ASP A 1 97 ? 1.638 9.306 -13.931 1.00 94.88 97 ASP A O 1
ATOM 692 N N . GLU A 1 98 ? 3.122 8.546 -12.431 1.00 95.00 98 GLU A N 1
ATOM 693 C CA . GLU A 1 98 ? 3.081 7.142 -12.848 1.00 95.00 98 GLU A CA 1
ATOM 694 C C . GLU A 1 98 ? 2.077 6.311 -12.038 1.00 95.00 98 GLU A C 1
ATOM 696 O O . GLU A 1 98 ? 1.822 5.158 -12.388 1.00 95.00 98 GLU A O 1
ATOM 701 N N . LEU A 1 99 ? 1.518 6.870 -10.963 1.00 94.38 99 LEU A N 1
ATOM 702 C CA . LEU A 1 99 ? 0.467 6.236 -10.174 1.00 94.38 99 LEU A CA 1
ATOM 703 C C . LEU A 1 99 ? -0.916 6.532 -10.782 1.00 94.38 99 LEU A C 1
ATOM 705 O O . LEU A 1 99 ? -1.073 7.483 -11.555 1.00 94.38 99 LEU A O 1
ATOM 709 N N . PRO A 1 100 ? -1.944 5.723 -10.462 1.00 92.81 100 PRO A N 1
ATOM 710 C CA . PRO A 1 100 ? -3.315 6.034 -10.851 1.00 92.81 100 PRO A CA 1
ATOM 711 C C . PRO A 1 100 ? -3.732 7.440 -10.407 1.00 92.81 100 PRO A C 1
ATOM 713 O O . PRO A 1 100 ? -3.325 7.918 -9.354 1.00 92.81 100 PRO A O 1
ATOM 716 N N . GLN A 1 101 ? -4.550 8.112 -11.217 1.00 88.94 101 GLN A N 1
ATOM 717 C CA . GLN A 1 101 ? -4.963 9.504 -10.969 1.00 88.94 101 GLN A CA 1
ATOM 718 C C . GLN A 1 101 ? -5.774 9.681 -9.680 1.00 88.94 101 GLN A C 1
ATOM 720 O O . GLN A 1 101 ? -5.827 10.774 -9.125 1.00 88.94 101 GLN A O 1
ATOM 725 N N . ASP A 1 102 ? -6.423 8.617 -9.229 1.00 89.38 102 ASP A N 1
ATOM 726 C CA . ASP A 1 102 ? -7.167 8.528 -7.982 1.00 89.38 102 ASP A CA 1
ATOM 727 C C . ASP A 1 102 ? -6.299 8.055 -6.812 1.00 89.38 102 ASP A C 1
ATOM 729 O O . ASP A 1 102 ? -6.834 7.813 -5.740 1.00 89.38 102 ASP A O 1
ATOM 733 N N . TRP A 1 103 ? -4.979 7.920 -6.979 1.00 91.81 103 TRP A N 1
ATOM 734 C CA . TRP A 1 103 ? -4.089 7.490 -5.907 1.00 91.81 103 TRP A CA 1
ATOM 735 C C . TRP A 1 103 ? -3.650 8.652 -4.992 1.00 91.81 103 TRP A C 1
ATOM 737 O O . TRP A 1 103 ? -3.209 9.692 -5.488 1.00 91.81 103 TRP A O 1
ATOM 747 N N . PRO A 1 104 ? -3.638 8.453 -3.658 1.00 86.19 104 PRO A N 1
ATOM 748 C CA . PRO A 1 104 ? -4.341 7.383 -2.949 1.00 86.19 104 PRO A CA 1
ATOM 749 C C . PRO A 1 104 ? -5.856 7.610 -3.022 1.00 86.19 104 PRO A C 1
ATOM 751 O O . PRO A 1 104 ? -6.301 8.756 -2.958 1.00 86.19 104 PRO A O 1
ATOM 754 N N . ASP A 1 105 ? -6.646 6.537 -3.097 1.00 81.94 105 ASP A N 1
ATOM 755 C CA . ASP A 1 105 ? -8.103 6.683 -3.061 1.00 81.94 105 ASP A CA 1
ATOM 756 C C . ASP A 1 105 ? -8.513 7.114 -1.646 1.00 81.94 105 ASP A C 1
ATOM 758 O O . ASP A 1 105 ? -8.456 6.338 -0.688 1.00 81.94 105 ASP A O 1
ATOM 762 N N . LEU A 1 106 ? -8.823 8.406 -1.502 1.00 71.00 106 LEU A N 1
ATOM 763 C CA . LEU A 1 106 ? -9.231 9.037 -0.245 1.00 71.00 106 LEU A CA 1
ATOM 764 C C . LEU A 1 106 ? -10.758 9.175 -0.117 1.00 71.00 106 LEU A C 1
ATOM 766 O O . LEU A 1 106 ? -11.200 9.923 0.766 1.00 71.00 106 LEU A O 1
ATOM 770 N N . SER A 1 107 ? -11.531 8.560 -1.023 1.00 62.03 107 SER A N 1
ATOM 771 C CA . SER A 1 107 ? -12.995 8.678 -1.055 1.00 62.03 107 SER A CA 1
ATOM 772 C C . SER A 1 107 ? -13.709 8.077 0.159 1.00 62.03 107 SER A C 1
ATOM 774 O O . SER A 1 107 ? -13.124 7.246 0.892 1.00 62.03 107 SER A O 1
#